Protein AF-A0A543DJZ5-F1 (afdb_monomer)

Secondary structure (DSSP, 8-state):
-HHHHHHHHHHHHHHHHHHHHHHHS-HHHHHHHHHHIIIIIHHHHHHHHHHHHHHHHHHHHHHTT--

pLDDT: mean 83.92, std 11.51, range [48.12, 96.06]

Mean predicted aligned error: 7.17 Å

Organism: NCBI:txid630975

Structure (mmCIF, N/CA/C/O backbone):
data_AF-A0A543DJZ5-F1
#
_entry.id   AF-A0A543DJZ5-F1
#
loop_
_atom_site.group_PDB
_atom_site.id
_atom_site.type_symbol
_atom_site.label_atom_id
_atom_site.label_alt_id
_atom_site.label_comp_id
_atom_site.label_asym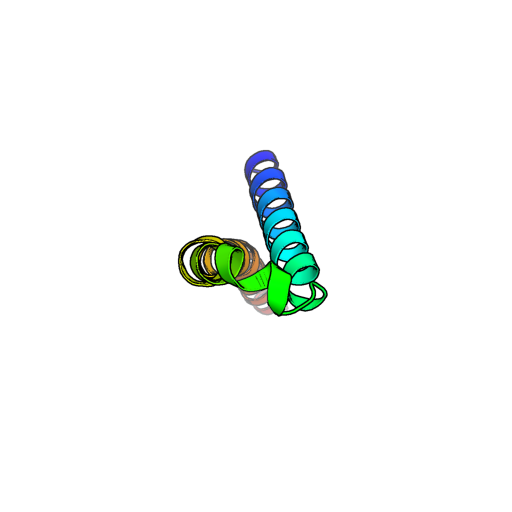_id
_atom_site.label_entity_id
_atom_site.label_seq_id
_atom_site.pdbx_PDB_ins_code
_atom_site.Cartn_x
_atom_site.Cartn_y
_atom_site.Cartn_z
_atom_site.occupancy
_atom_site.B_iso_or_equiv
_atom_site.auth_seq_id
_atom_site.auth_comp_id
_atom_site.auth_asym_id
_atom_site.auth_atom_id
_atom_site.pdbx_PDB_model_num
ATOM 1 N N . MET A 1 1 ? -8.203 9.087 16.006 1.00 61.31 1 MET A N 1
ATOM 2 C CA . MET A 1 1 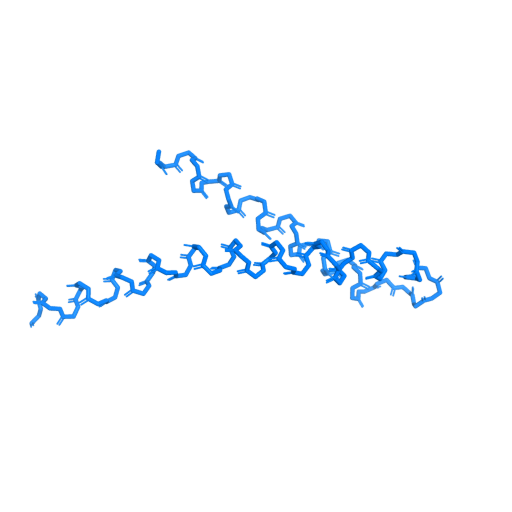? -8.944 7.974 15.358 1.00 61.31 1 MET A CA 1
ATOM 3 C C . MET A 1 1 ? -9.449 8.206 13.919 1.00 61.31 1 MET A C 1
ATOM 5 O O . MET A 1 1 ? -9.158 7.354 13.091 1.00 61.31 1 MET A O 1
ATOM 9 N N . ARG A 1 2 ? -10.234 9.244 13.537 1.00 69.38 2 ARG A N 1
ATOM 10 C CA . ARG A 1 2 ? -10.623 9.450 12.101 1.00 69.38 2 ARG A CA 1
ATOM 11 C C . ARG A 1 2 ? -9.431 9.847 11.215 1.00 69.38 2 ARG A C 1
ATOM 13 O O . ARG A 1 2 ? -9.306 9.330 10.110 1.00 69.38 2 ARG A O 1
ATOM 20 N N . ARG A 1 3 ? -8.551 10.706 11.738 1.00 81.00 3 ARG A N 1
ATOM 21 C CA . ARG A 1 3 ? -7.367 11.231 11.041 1.00 81.00 3 ARG A CA 1
ATOM 22 C C . ARG A 1 3 ? -6.328 10.145 10.742 1.00 81.00 3 ARG A C 1
ATOM 24 O O . ARG A 1 3 ? -5.918 10.014 9.600 1.00 81.00 3 ARG A O 1
ATOM 31 N N . GLU A 1 4 ? -6.016 9.287 11.714 1.00 83.88 4 GLU A N 1
ATOM 32 C CA . GLU A 1 4 ? -5.105 8.139 11.525 1.00 83.88 4 GLU A CA 1
ATOM 33 C C . GLU A 1 4 ? -5.586 7.196 10.418 1.00 83.88 4 GLU A C 1
ATOM 35 O O . GLU A 1 4 ? -4.790 6.719 9.622 1.00 83.88 4 GLU A O 1
ATOM 40 N N . ARG A 1 5 ? -6.903 6.977 10.292 1.00 81.38 5 ARG A N 1
ATOM 41 C CA . ARG A 1 5 ? -7.458 6.155 9.205 1.00 81.38 5 ARG A CA 1
ATOM 42 C C . ARG A 1 5 ? -7.280 6.791 7.835 1.00 81.38 5 ARG A C 1
ATOM 44 O O . ARG A 1 5 ? -7.019 6.076 6.874 1.00 81.38 5 ARG A O 1
ATOM 51 N N . ALA A 1 6 ? -7.455 8.108 7.743 1.00 89.06 6 ALA A N 1
ATOM 52 C CA . ALA A 1 6 ? -7.219 8.830 6.500 1.00 89.06 6 ALA A CA 1
ATOM 53 C C . ALA A 1 6 ? -5.742 8.728 6.096 1.00 89.06 6 ALA A C 1
ATOM 55 O O . ALA A 1 6 ? -5.458 8.453 4.936 1.00 89.06 6 ALA A O 1
ATOM 56 N N . VAL A 1 7 ? -4.831 8.835 7.069 1.00 92.50 7 VAL A N 1
ATOM 57 C CA . VAL A 1 7 ? -3.388 8.668 6.855 1.00 92.50 7 VAL A CA 1
ATOM 58 C C . VAL A 1 7 ? -3.053 7.243 6.411 1.00 92.50 7 VAL A C 1
ATOM 60 O O . VAL A 1 7 ? -2.463 7.078 5.352 1.00 92.50 7 VAL A O 1
ATOM 63 N N . VAL A 1 8 ? -3.487 6.205 7.138 1.00 92.31 8 VAL A N 1
ATOM 64 C CA . VAL A 1 8 ? -3.208 4.802 6.764 1.00 92.31 8 VAL A CA 1
ATOM 65 C C . VAL A 1 8 ? -3.780 4.464 5.387 1.00 92.31 8 VAL A C 1
ATOM 67 O O . VAL A 1 8 ? -3.129 3.782 4.602 1.00 92.31 8 VAL A O 1
ATOM 70 N N . ARG A 1 9 ? -4.973 4.970 5.053 1.00 92.62 9 ARG A N 1
ATOM 71 C CA . ARG A 1 9 ? -5.564 4.782 3.724 1.00 92.62 9 ARG A CA 1
ATOM 72 C C . ARG A 1 9 ? -4.767 5.505 2.637 1.00 92.62 9 ARG A C 1
ATOM 74 O O . ARG A 1 9 ? -4.544 4.912 1.590 1.00 92.62 9 ARG A O 1
ATOM 81 N N . ALA A 1 10 ? -4.344 6.746 2.873 1.00 95.38 10 ALA A N 1
ATOM 82 C CA . ALA A 1 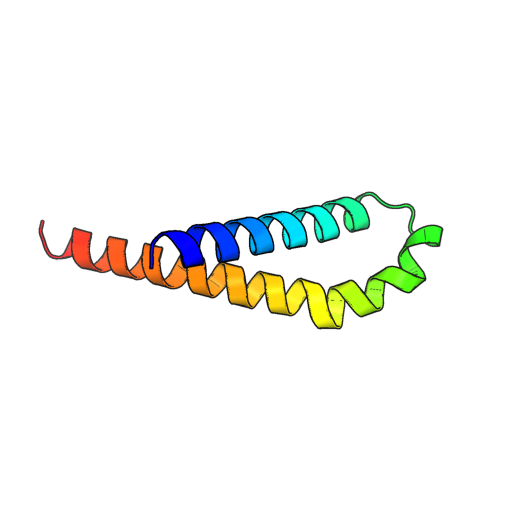10 ? -3.519 7.494 1.925 1.00 95.38 10 ALA A CA 1
ATOM 83 C C . ALA A 1 10 ? -2.173 6.793 1.685 1.00 95.38 10 ALA A C 1
ATOM 85 O O . ALA A 1 10 ? -1.781 6.614 0.536 1.00 95.38 10 ALA A O 1
ATOM 86 N N . VAL A 1 11 ? -1.527 6.308 2.752 1.00 94.75 11 VAL A N 1
ATOM 87 C CA . VAL A 1 11 ? -0.297 5.506 2.666 1.00 94.75 11 VAL A CA 1
ATOM 88 C C . VAL A 1 11 ? -0.540 4.223 1.873 1.00 94.75 11 VAL A C 1
ATOM 90 O O . VAL A 1 11 ? 0.205 3.941 0.943 1.00 94.75 11 VAL A O 1
ATOM 93 N N . HIS A 1 12 ? -1.604 3.472 2.174 1.00 94.94 12 HIS A N 1
ATOM 94 C CA . HIS A 1 12 ? -1.931 2.237 1.456 1.00 94.94 12 HIS A CA 1
ATOM 95 C C . HIS A 1 12 ? -2.154 2.478 -0.045 1.00 94.94 12 HIS A C 1
ATOM 97 O O . HIS A 1 12 ? -1.635 1.733 -0.871 1.00 94.94 12 HIS A O 1
ATOM 103 N N . ILE A 1 13 ? -2.880 3.543 -0.400 1.00 96.06 13 ILE A N 1
ATOM 104 C CA . ILE A 1 13 ? -3.097 3.932 -1.800 1.00 96.06 13 ILE A CA 1
ATOM 105 C C . ILE A 1 13 ? -1.767 4.310 -2.460 1.00 96.06 13 ILE A C 1
ATOM 107 O O . ILE A 1 13 ? -1.494 3.840 -3.559 1.00 96.06 13 ILE A O 1
ATOM 111 N N . GLY A 1 14 ? -0.916 5.095 -1.794 1.00 95.88 14 GLY A N 1
ATOM 112 C CA . GLY A 1 14 ? 0.406 5.450 -2.316 1.00 95.88 14 GLY A CA 1
ATOM 113 C C . GLY A 1 14 ? 1.286 4.225 -2.580 1.00 95.88 14 GLY A C 1
ATOM 114 O O . GLY A 1 14 ? 1.870 4.106 -3.655 1.00 95.88 14 GLY A O 1
ATOM 115 N N . LEU A 1 15 ? 1.318 3.268 -1.645 1.00 93.94 15 LEU A N 1
ATOM 116 C CA . LEU A 1 15 ? 2.037 2.002 -1.821 1.00 93.94 15 LEU A CA 1
ATOM 117 C C . LEU A 1 15 ? 1.461 1.183 -2.990 1.00 93.94 15 LEU A C 1
ATOM 119 O O . LEU A 1 15 ? 2.219 0.615 -3.770 1.00 93.94 15 LEU A O 1
ATOM 123 N N . ALA A 1 16 ? 0.134 1.147 -3.149 1.00 93.56 16 ALA A N 1
ATOM 124 C CA . ALA A 1 16 ? -0.517 0.448 -4.258 1.00 93.56 16 ALA A CA 1
ATOM 125 C C . ALA A 1 16 ? -0.209 1.086 -5.617 1.00 93.56 16 ALA A C 1
ATOM 127 O O . ALA A 1 16 ? 0.024 0.368 -6.588 1.00 93.56 16 ALA A O 1
ATOM 128 N N . VAL A 1 17 ? -0.142 2.417 -5.682 1.00 95.56 17 VAL A N 1
ATOM 129 C CA . VAL A 1 17 ? 0.290 3.141 -6.885 1.00 95.56 17 VAL A CA 1
ATOM 130 C C . VAL A 1 17 ? 1.737 2.793 -7.229 1.00 95.56 17 VAL A C 1
ATOM 132 O O . VAL A 1 17 ? 2.015 2.486 -8.382 1.00 95.56 17 VAL A O 1
ATOM 135 N N . LEU A 1 18 ? 2.640 2.759 -6.245 1.00 90.69 18 LEU A N 1
ATOM 136 C CA . LEU A 1 18 ? 4.036 2.336 -6.431 1.00 90.69 18 LEU A CA 1
ATOM 137 C C . LEU A 1 18 ? 4.148 0.928 -7.033 1.00 90.69 18 LEU A C 1
ATOM 139 O O . LEU A 1 18 ? 4.917 0.716 -7.970 1.00 90.69 18 LEU A O 1
ATOM 143 N N . VAL A 1 19 ? 3.352 -0.021 -6.534 1.00 92.38 19 VAL A N 1
ATOM 144 C CA . VAL A 1 19 ? 3.282 -1.375 -7.106 1.00 92.38 19 VAL A CA 1
ATOM 145 C C . VAL A 1 19 ? 2.720 -1.341 -8.529 1.00 92.38 19 VAL A C 1
ATOM 147 O O . VAL A 1 19 ? 3.281 -1.982 -9.410 1.00 92.38 19 VAL A O 1
ATOM 150 N N . GLY A 1 20 ? 1.656 -0.574 -8.779 1.00 91.62 20 GLY A N 1
ATOM 151 C CA . GLY A 1 20 ? 1.084 -0.416 -10.118 1.00 91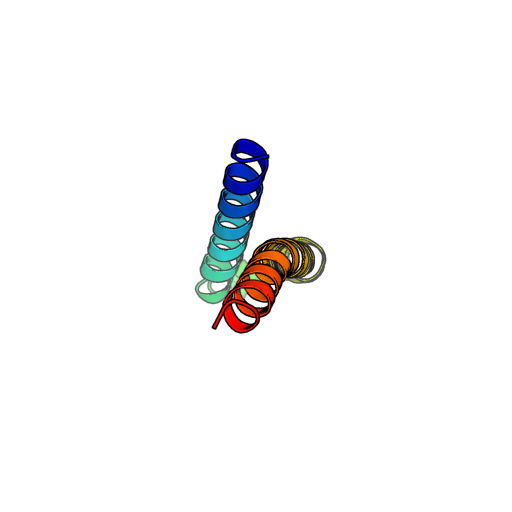.62 20 GLY A CA 1
ATOM 152 C C . GLY A 1 20 ? 2.097 0.131 -11.125 1.00 91.62 20 GLY A C 1
ATOM 153 O O . GLY A 1 20 ? 2.270 -0.447 -12.191 1.00 91.62 20 GLY A O 1
ATOM 154 N N . VAL A 1 21 ? 2.829 1.187 -10.762 1.00 91.38 21 VAL A N 1
ATOM 155 C CA . VAL A 1 21 ? 3.898 1.764 -11.592 1.00 91.38 21 VAL A CA 1
ATOM 156 C C . VAL A 1 21 ? 4.960 0.718 -11.914 1.00 91.38 21 VAL A C 1
ATOM 158 O O . VAL A 1 21 ? 5.355 0.596 -13.068 1.00 91.38 21 VAL A O 1
ATOM 161 N N . TYR A 1 22 ? 5.389 -0.068 -10.926 1.00 88.88 22 TYR A N 1
ATOM 162 C CA . TYR A 1 22 ?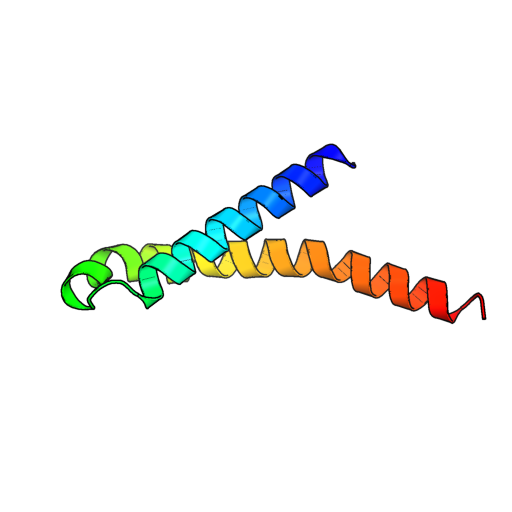 6.355 -1.139 -11.154 1.00 88.88 22 TYR A CA 1
ATOM 163 C C . TYR A 1 22 ? 5.854 -2.213 -12.119 1.00 88.88 22 TYR A C 1
ATOM 165 O O . TYR A 1 22 ? 6.613 -2.654 -12.974 1.00 88.88 22 TYR A O 1
ATOM 173 N N . VAL A 1 23 ? 4.586 -2.619 -11.999 1.00 90.19 23 VAL A N 1
ATOM 174 C CA . VAL A 1 23 ? 3.977 -3.636 -12.872 1.00 90.19 23 VAL A CA 1
ATOM 175 C C . VAL A 1 23 ? 3.991 -3.202 -14.339 1.00 90.19 23 VAL A C 1
ATOM 177 O O . VAL A 1 23 ? 4.170 -4.043 -15.215 1.00 90.19 23 VAL A O 1
ATOM 180 N N . TYR A 1 24 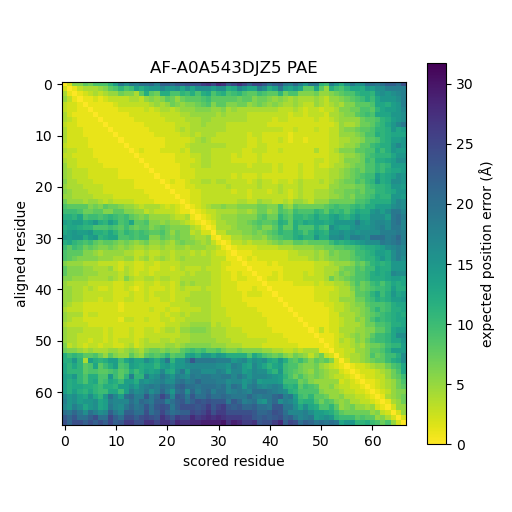? 3.835 -1.905 -14.608 1.00 89.81 24 TYR A N 1
ATOM 181 C CA . TYR A 1 24 ? 3.842 -1.357 -15.967 1.00 89.81 24 TYR A CA 1
ATOM 182 C C . TYR A 1 24 ? 5.207 -0.815 -16.416 1.00 89.81 24 TYR A C 1
ATOM 184 O O . TYR A 1 24 ? 5.330 -0.334 -17.543 1.00 89.81 24 TYR A O 1
ATOM 192 N N . LEU A 1 25 ? 6.241 -0.885 -15.572 1.00 86.62 25 LEU A N 1
ATOM 193 C CA . LEU A 1 25 ? 7.582 -0.440 -15.936 1.00 86.62 25 LEU A CA 1
ATOM 194 C C . LEU A 1 25 ? 8.282 -1.501 -16.804 1.00 86.62 25 LEU A C 1
ATOM 196 O O . LEU A 1 25 ? 8.169 -2.696 -16.520 1.00 86.62 25 LEU A O 1
ATOM 200 N N . PRO A 1 26 ? 9.067 -1.103 -17.822 1.00 86.88 26 PRO A N 1
ATOM 201 C CA . PRO A 1 26 ? 9.877 -2.045 -18.583 1.00 86.88 26 PRO A CA 1
ATOM 202 C C . PR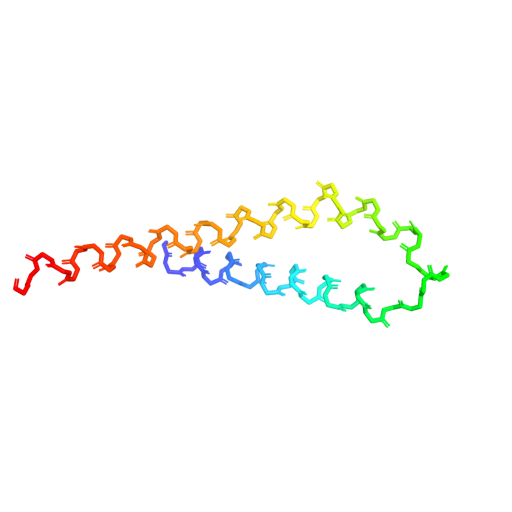O A 1 26 ? 10.802 -2.864 -17.661 1.00 86.88 26 PRO A C 1
ATOM 204 O O . PRO A 1 26 ? 11.439 -2.283 -16.775 1.00 86.88 26 PRO A O 1
ATOM 207 N N . PRO A 1 27 ? 10.960 -4.186 -17.877 1.00 81.06 27 PRO A N 1
ATOM 208 C CA . PRO A 1 27 ? 11.762 -5.046 -1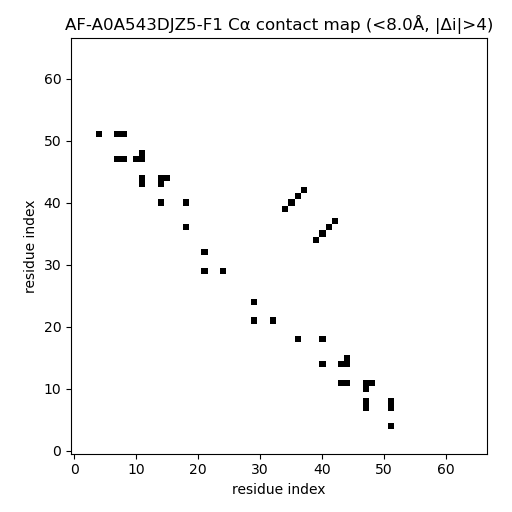6.999 1.00 81.06 27 PRO A CA 1
ATOM 209 C C . PRO A 1 27 ? 13.214 -4.582 -16.827 1.00 81.06 27 PRO A C 1
ATOM 211 O O . PRO A 1 27 ? 13.785 -4.709 -15.744 1.00 81.06 27 PRO A O 1
ATOM 214 N N . ALA A 1 28 ? 13.794 -3.982 -17.871 1.00 80.38 28 ALA A N 1
ATOM 215 C CA . ALA A 1 28 ? 15.145 -3.422 -17.848 1.00 80.38 28 ALA A CA 1
ATOM 216 C C . ALA A 1 28 ? 15.305 -2.264 -16.842 1.00 80.38 28 ALA A C 1
ATOM 218 O O . ALA A 1 28 ? 16.390 -2.058 -16.307 1.00 80.38 28 ALA A O 1
ATOM 219 N N . SER A 1 29 ? 14.224 -1.540 -16.541 1.00 79.00 29 SER A N 1
ATOM 220 C CA . SER A 1 29 ? 14.195 -0.419 -15.592 1.00 79.00 29 SER A CA 1
ATOM 221 C C . SER A 1 29 ? 13.788 -0.846 -14.172 1.00 79.00 29 SER A C 1
ATOM 223 O O . SER A 1 29 ? 13.831 -0.046 -13.241 1.00 79.00 29 SER A O 1
ATOM 225 N N . ALA A 1 30 ? 13.379 -2.106 -13.992 1.00 77.81 30 ALA A N 1
ATOM 226 C CA . ALA A 1 30 ? 12.733 -2.611 -12.781 1.00 77.81 30 ALA A CA 1
ATOM 227 C C . ALA A 1 30 ? 13.700 -3.290 -11.787 1.00 77.81 30 ALA A C 1
ATOM 229 O O . ALA A 1 30 ? 13.333 -3.543 -10.635 1.00 77.81 30 ALA A O 1
ATOM 230 N N . SER A 1 31 ? 14.933 -3.591 -12.204 1.00 78.62 31 SER A N 1
ATOM 231 C CA . SER A 1 31 ? 15.912 -4.358 -11.417 1.00 78.62 31 SER A CA 1
ATOM 232 C C . SER A 1 31 ? 16.225 -3.723 -10.055 1.00 78.62 31 SER A C 1
ATOM 234 O O . SER A 1 31 ? 16.223 -4.426 -9.045 1.00 78.62 31 SER A O 1
ATOM 236 N N . GLY A 1 32 ? 16.392 -2.397 -10.001 1.00 81.00 32 GLY A N 1
ATOM 237 C CA . GLY A 1 32 ? 16.633 -1.660 -8.754 1.00 81.00 32 GLY A CA 1
ATOM 238 C C . GLY A 1 32 ? 15.405 -1.544 -7.840 1.00 81.00 32 GLY A C 1
ATOM 239 O O . GLY A 1 32 ? 15.536 -1.579 -6.619 1.00 81.00 32 GLY A O 1
ATOM 240 N N . LEU A 1 33 ? 14.195 -1.464 -8.406 1.00 84.31 33 LEU A N 1
ATOM 241 C CA . LEU A 1 33 ? 12.959 -1.340 -7.621 1.00 84.31 33 LEU A CA 1
ATOM 242 C C . LEU A 1 33 ? 12.493 -2.663 -7.011 1.00 84.31 33 LEU A C 1
ATOM 244 O O . LEU A 1 33 ? 11.806 -2.651 -5.990 1.00 84.31 33 LEU A O 1
ATOM 248 N N . ARG A 1 34 ? 12.857 -3.800 -7.615 1.00 87.50 34 ARG A N 1
ATOM 249 C CA . ARG A 1 34 ? 12.352 -5.117 -7.207 1.00 87.50 34 ARG A CA 1
ATOM 250 C C . ARG A 1 34 ? 12.588 -5.395 -5.723 1.00 87.50 34 ARG A C 1
ATOM 252 O O . ARG A 1 34 ? 11.643 -5.763 -5.036 1.00 87.50 34 ARG A O 1
ATOM 259 N N . GLY A 1 35 ? 13.807 -5.163 -5.227 1.00 88.81 35 GLY A N 1
ATOM 260 C CA . GLY A 1 35 ? 14.160 -5.400 -3.823 1.00 88.81 35 GLY A CA 1
ATOM 261 C C . GLY A 1 35 ? 13.363 -4.525 -2.853 1.00 88.81 35 GLY A C 1
ATOM 262 O O . GLY A 1 35 ? 12.788 -5.035 -1.889 1.00 88.81 35 GLY A O 1
ATOM 263 N N . LEU A 1 36 ? 13.255 -3.224 -3.149 1.00 90.12 36 LEU A N 1
ATOM 264 C CA . LEU A 1 36 ? 12.452 -2.281 -2.364 1.00 90.12 36 LEU A CA 1
ATOM 265 C C . LEU A 1 36 ? 10.984 -2.718 -2.308 1.00 90.12 36 LEU A C 1
ATOM 267 O O . LEU A 1 36 ? 10.359 -2.703 -1.245 1.00 90.12 36 LEU A O 1
ATOM 271 N N . LEU A 1 37 ? 10.434 -3.142 -3.445 1.00 90.81 37 LEU A N 1
ATOM 272 C CA . LEU A 1 37 ? 9.040 -3.548 -3.520 1.00 90.81 37 LEU A CA 1
ATOM 273 C C . LEU A 1 37 ? 8.776 -4.826 -2.740 1.00 90.81 37 LEU A C 1
ATOM 275 O O . LEU A 1 37 ? 7.815 -4.866 -1.982 1.00 90.81 37 LEU A O 1
ATOM 279 N N . THR A 1 38 ? 9.626 -5.842 -2.871 1.00 90.94 38 THR A N 1
ATOM 280 C CA . THR A 1 38 ? 9.415 -7.128 -2.197 1.00 90.94 38 THR A CA 1
ATOM 281 C C . THR A 1 38 ? 9.671 -7.071 -0.694 1.00 90.94 38 THR A C 1
ATOM 283 O O . THR A 1 38 ? 8.959 -7.734 0.054 1.00 90.94 38 THR A O 1
ATOM 286 N N . VAL A 1 39 ? 10.660 -6.292 -0.239 1.00 92.50 39 VAL A N 1
ATOM 287 C CA . VAL A 1 39 ? 11.076 -6.269 1.177 1.00 92.50 39 VAL A CA 1
ATOM 288 C C . VAL A 1 39 ? 10.331 -5.209 1.986 1.00 92.50 39 VAL A C 1
ATOM 290 O O . VAL A 1 39 ? 10.095 -5.405 3.174 1.00 92.50 39 VAL A O 1
ATOM 293 N N . VAL A 1 40 ? 9.941 -4.093 1.366 1.00 92.81 40 VAL A N 1
ATOM 294 C CA . VAL A 1 40 ? 9.367 -2.949 2.091 1.00 92.81 40 VAL A CA 1
ATOM 295 C C . VAL A 1 40 ? 7.933 -2.683 1.664 1.00 92.81 40 VAL A C 1
ATOM 297 O O . VAL A 1 40 ? 7.025 -2.705 2.496 1.00 92.81 40 VAL A O 1
ATOM 300 N N . VAL A 1 41 ? 7.700 -2.456 0.370 1.00 92.50 41 VAL A N 1
ATOM 301 C CA . VAL A 1 41 ? 6.382 -1.999 -0.100 1.00 92.50 41 VAL A CA 1
ATOM 302 C C . VAL A 1 41 ? 5.332 -3.086 0.073 1.00 92.50 41 VAL A C 1
ATOM 304 O O . VAL A 1 41 ? 4.277 -2.806 0.632 1.00 92.50 41 VAL A O 1
ATOM 307 N N . PHE A 1 42 ? 5.613 -4.324 -0.337 1.00 93.50 42 PHE A N 1
ATOM 308 C CA . PHE A 1 42 ? 4.657 -5.427 -0.246 1.00 93.50 42 PHE A CA 1
ATOM 309 C C . PHE A 1 42 ? 4.260 -5.729 1.207 1.00 93.50 42 PHE A C 1
ATOM 311 O O . PHE A 1 42 ? 3.059 -5.741 1.489 1.00 93.50 42 PHE A O 1
ATOM 318 N N . PRO A 1 43 ? 5.203 -5.889 2.161 1.00 94.44 43 PRO A N 1
ATOM 319 C CA . PRO A 1 43 ? 4.846 -6.098 3.563 1.00 94.44 43 PRO A CA 1
ATOM 320 C C . PRO A 1 43 ? 4.042 -4.938 4.152 1.00 94.44 43 PRO A C 1
ATOM 322 O O . PRO A 1 43 ? 3.024 -5.170 4.802 1.00 94.44 43 PRO A O 1
ATOM 325 N N . LEU A 1 44 ? 4.425 -3.685 3.876 1.00 94.38 44 LEU A N 1
ATOM 326 C CA . LEU A 1 44 ? 3.660 -2.521 4.335 1.00 94.38 44 LEU A CA 1
ATOM 327 C C . LEU A 1 44 ? 2.252 -2.483 3.734 1.00 94.38 44 LEU A C 1
ATOM 329 O O . LEU A 1 44 ? 1.293 -2.142 4.429 1.00 94.38 44 LEU A O 1
ATOM 333 N N . LEU A 1 45 ? 2.101 -2.860 2.466 1.00 94.56 45 LEU A N 1
ATOM 334 C CA . LEU A 1 45 ? 0.815 -2.906 1.777 1.00 94.56 45 LEU A CA 1
ATOM 335 C C . LEU A 1 45 ? -0.096 -3.978 2.386 1.00 94.56 45 LEU A C 1
ATOM 337 O O . LEU A 1 45 ? -1.271 -3.709 2.642 1.00 94.56 45 LEU A O 1
ATOM 341 N N . VAL A 1 46 ? 0.455 -5.148 2.720 1.00 93.94 46 VAL A N 1
ATOM 342 C CA . VAL A 1 46 ? -0.261 -6.216 3.434 1.00 93.94 46 VAL A CA 1
ATOM 343 C C . VAL A 1 46 ? -0.668 -5.766 4.836 1.00 93.94 46 VAL A C 1
ATOM 345 O O . VAL A 1 46 ? -1.835 -5.907 5.196 1.00 93.94 46 VAL A O 1
ATOM 348 N N . LEU A 1 47 ? 0.246 -5.184 5.619 1.00 93.81 47 LEU A N 1
ATOM 349 C CA . LEU A 1 47 ? -0.040 -4.735 6.988 1.00 93.81 47 LEU A CA 1
ATOM 350 C C . LEU A 1 47 ? -1.111 -3.640 7.018 1.00 93.81 47 LEU A C 1
ATOM 352 O O . LEU A 1 47 ? -2.072 -3.720 7.784 1.00 93.81 47 LEU A O 1
ATOM 356 N N . THR A 1 48 ? -0.984 -2.633 6.152 1.00 93.00 48 THR A N 1
ATOM 357 C CA . THR A 1 48 ? -1.961 -1.539 6.056 1.00 93.00 48 THR A CA 1
ATOM 358 C C . THR A 1 48 ? -3.308 -2.028 5.522 1.00 93.00 48 THR A C 1
ATOM 360 O O . THR A 1 48 ? -4.349 -1.647 6.059 1.00 93.00 48 THR A O 1
ATOM 363 N N . GLY A 1 49 ? -3.313 -2.930 4.536 1.00 89.62 49 GLY A N 1
ATOM 364 C CA . GLY A 1 49 ? -4.524 -3.574 4.031 1.00 89.62 49 GLY A CA 1
ATOM 365 C C . GLY A 1 49 ? -5.226 -4.401 5.109 1.00 89.62 49 GLY A C 1
ATOM 366 O O . GLY A 1 49 ? -6.420 -4.221 5.346 1.00 89.62 49 GLY A O 1
ATOM 367 N N . ALA A 1 50 ? -4.483 -5.241 5.832 1.00 90.50 50 ALA A N 1
ATOM 368 C CA . ALA A 1 50 ? -4.996 -6.046 6.936 1.00 90.50 50 ALA A CA 1
ATOM 369 C C . ALA A 1 50 ? -5.578 -5.173 8.057 1.00 90.50 50 ALA A C 1
ATOM 371 O O . ALA A 1 50 ? -6.689 -5.435 8.522 1.00 90.50 50 ALA A O 1
ATOM 372 N N . TYR A 1 51 ? -4.887 -4.093 8.432 1.00 88.81 51 TYR A N 1
ATOM 373 C CA . TYR A 1 51 ? -5.366 -3.132 9.427 1.00 88.81 51 TYR A CA 1
ATOM 374 C C . TYR A 1 51 ? -6.691 -2.475 9.008 1.00 88.81 51 TYR A C 1
ATOM 376 O O . TYR A 1 51 ? -7.634 -2.369 9.799 1.00 88.81 51 TYR A O 1
ATOM 384 N N . LEU A 1 52 ? -6.808 -2.079 7.736 1.00 86.69 52 LEU A N 1
ATOM 385 C CA . LEU A 1 52 ? -8.050 -1.534 7.186 1.00 86.69 52 LEU A CA 1
ATOM 386 C C . LEU A 1 52 ? -9.167 -2.596 7.137 1.00 86.69 52 LEU A C 1
ATOM 388 O O . LEU A 1 52 ? -10.336 -2.278 7.385 1.00 86.69 52 LEU A O 1
ATOM 392 N N . TRP A 1 53 ? -8.824 -3.860 6.868 1.00 85.06 53 TRP A N 1
ATOM 393 C CA . TRP A 1 53 ? -9.783 -4.949 6.671 1.00 85.06 53 TRP A CA 1
ATOM 394 C C . TRP A 1 53 ? -10.314 -5.562 7.972 1.00 85.06 53 TRP A C 1
ATOM 396 O O . TRP A 1 53 ? -11.510 -5.860 8.059 1.00 85.06 53 TRP A O 1
ATOM 406 N N . GLN A 1 54 ? -9.492 -5.671 9.023 1.00 80.38 54 GLN A N 1
ATOM 407 C CA . GLN A 1 54 ? -9.911 -6.177 10.340 1.00 80.38 54 GLN A CA 1
ATOM 408 C C . GLN A 1 54 ? -11.135 -5.427 10.882 1.00 80.38 54 GLN A C 1
ATOM 410 O O . GLN A 1 54 ? -12.058 -6.026 11.435 1.00 80.38 54 GLN A O 1
ATOM 415 N N . ARG A 1 55 ? -11.209 -4.115 10.646 1.00 65.50 55 ARG A N 1
ATOM 416 C CA . ARG A 1 55 ? -12.328 -3.288 11.109 1.00 65.50 55 ARG A CA 1
ATOM 417 C C . ARG A 1 55 ? -13.584 -3.420 10.244 1.00 65.50 55 ARG A C 1
ATOM 419 O O . ARG A 1 55 ? -14.692 -3.316 10.771 1.00 65.50 55 ARG A O 1
ATOM 426 N N . ALA A 1 56 ? -13.440 -3.688 8.944 1.00 68.69 56 ALA A N 1
ATOM 427 C CA . ALA A 1 56 ? -14.567 -4.037 8.076 1.00 68.69 56 ALA A CA 1
ATOM 428 C C . ALA A 1 56 ? -15.166 -5.397 8.469 1.00 68.69 56 ALA A C 1
ATOM 430 O O . ALA A 1 56 ? -16.388 -5.537 8.531 1.00 68.69 56 ALA A O 1
ATOM 431 N N . ARG A 1 57 ? -14.313 -6.373 8.806 1.00 72.12 57 ARG A N 1
ATOM 432 C CA . ARG A 1 57 ? -14.731 -7.687 9.307 1.00 72.12 57 ARG A CA 1
ATOM 433 C C . ARG A 1 57 ? -15.445 -7.584 10.658 1.00 72.12 57 ARG A C 1
ATOM 435 O O . ARG A 1 57 ? -16.521 -8.154 10.801 1.00 72.12 57 ARG A O 1
ATOM 442 N N . LEU A 1 58 ? -14.914 -6.798 11.601 1.00 67.62 58 LEU A N 1
ATOM 443 C CA . LEU A 1 58 ? -15.572 -6.523 12.887 1.00 67.62 58 LEU A CA 1
ATOM 444 C C . LEU A 1 58 ? -16.932 -5.837 12.699 1.00 67.62 58 LEU A C 1
ATOM 446 O O . LEU A 1 58 ? -17.922 -6.296 13.256 1.00 67.62 58 LEU A O 1
ATOM 450 N N . ARG A 1 59 ? -17.028 -4.807 11.845 1.00 67.81 59 ARG A N 1
ATOM 451 C CA . ARG A 1 59 ? -18.320 -4.176 11.508 1.00 67.81 59 ARG A CA 1
ATOM 452 C C . ARG A 1 59 ? -19.343 -5.172 10.964 1.00 67.81 59 ARG A C 1
ATOM 454 O O . ARG A 1 59 ? -20.503 -5.104 11.345 1.00 67.81 59 ARG A O 1
ATOM 461 N N . ARG A 1 60 ? -18.926 -6.085 10.081 1.00 67.81 60 ARG A N 1
ATOM 462 C CA . ARG A 1 60 ? -19.810 -7.123 9.523 1.00 67.81 60 ARG A CA 1
ATOM 463 C C . ARG A 1 60 ? -20.265 -8.125 10.587 1.00 67.81 60 ARG A C 1
ATOM 465 O O . ARG A 1 60 ? -21.419 -8.530 10.563 1.00 67.81 60 ARG A O 1
ATOM 472 N N . LEU A 1 61 ? -19.389 -8.501 11.519 1.00 69.69 61 LEU A N 1
ATOM 473 C CA . LEU A 1 61 ? -19.728 -9.398 12.630 1.00 69.69 61 LEU A CA 1
ATOM 474 C C . LEU A 1 61 ? -20.726 -8.766 13.609 1.00 69.69 61 LEU A C 1
ATOM 476 O O . LEU A 1 61 ? -21.660 -9.442 14.026 1.00 69.69 61 LEU A O 1
ATOM 480 N N . PHE A 1 62 ? -20.570 -7.481 13.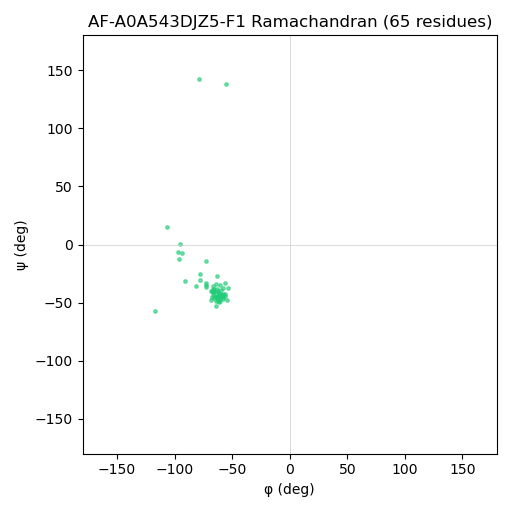937 1.00 67.56 62 PHE A N 1
ATOM 481 C CA . PHE A 1 62 ? -21.517 -6.777 14.808 1.00 67.56 62 PHE A CA 1
ATOM 482 C C . PHE A 1 62 ? -22.852 -6.470 14.115 1.00 67.56 62 PHE A C 1
ATOM 484 O O . PHE A 1 62 ? -23.891 -6.584 14.751 1.00 67.56 62 PHE A O 1
ATOM 491 N N . ALA A 1 63 ? -22.855 -6.170 12.812 1.00 69.81 63 ALA A N 1
ATOM 492 C CA . ALA A 1 63 ? -24.097 -5.980 12.056 1.00 69.81 63 ALA A CA 1
ATOM 493 C C . ALA A 1 63 ? -24.945 -7.265 11.969 1.00 69.81 63 ALA A C 1
ATOM 495 O O . ALA A 1 63 ? -26.165 -7.195 12.026 1.00 69.81 63 ALA A O 1
ATOM 496 N N . ARG A 1 64 ? -24.306 -8.443 11.898 1.00 61.25 64 ARG A N 1
ATOM 497 C CA . ARG A 1 64 ? -24.987 -9.752 11.868 1.00 61.25 64 ARG A CA 1
ATOM 498 C C . ARG A 1 64 ? -25.593 -10.191 13.204 1.00 61.25 64 ARG A C 1
ATOM 500 O O . ARG A 1 64 ? -26.340 -11.155 13.218 1.00 61.25 64 ARG A O 1
ATOM 507 N N . ARG A 1 65 ? -25.237 -9.544 14.317 1.00 59.69 65 ARG A N 1
ATOM 508 C CA . ARG A 1 65 ? -25.754 -9.864 15.662 1.00 59.69 65 ARG A CA 1
ATOM 509 C C . ARG A 1 65 ? -26.915 -8.967 16.102 1.00 59.69 65 ARG A C 1
ATOM 511 O O . ARG A 1 65 ? -27.470 -9.206 17.164 1.00 59.69 65 ARG A O 1
ATOM 518 N N . ALA A 1 66 ? -27.236 -7.938 15.320 1.00 58.03 66 ALA A N 1
ATOM 519 C CA . ALA A 1 66 ? -28.339 -7.007 15.566 1.00 58.03 66 ALA A CA 1
ATOM 520 C C . ALA A 1 66 ? -29.527 -7.227 14.604 1.00 58.03 66 ALA A C 1
ATOM 522 O O . ALA A 1 66 ? -30.364 -6.339 14.469 1.00 58.03 66 ALA A O 1
ATOM 523 N N . SER A 1 67 ? -29.556 -8.371 13.904 1.00 48.12 67 SER A N 1
ATOM 524 C CA . SER A 1 67 ? -30.674 -8.839 13.065 1.00 48.12 67 SER A CA 1
ATOM 525 C C . SER A 1 67 ? -31.266 -10.100 13.671 1.00 48.12 67 SER A C 1
ATOM 527 O O . SER A 1 67 ? -30.459 -10.894 14.206 1.00 48.12 67 SER A O 1
#

Radius of gyration: 16.02 Å; Cα contacts (8 Å, |Δi|>4): 23; chains: 1; bounding box: 47×21×34 Å

Solvent-accessible surface area (backbone atoms only — not comparable to full-atom values): 3818 Å² total; per-residue (Å²): 114,74,64,58,51,52,50,50,49,52,51,37,50,53,44,49,48,54,52,52,52,55,73,73,44,59,71,90,76,36,68,79,51,49,60,52,40,66,71,48,43,47,54,52,38,50,53,43,48,49,62,60,44,56,54,53,52,51,52,52,57,57,58,63,69,77,108

Foldseek 3Di:
DVVVLVVLVVLLVVLVVVVVCLVPDDPVVNPVVPCCNVPPSVVSNVVSVVVVVVVVVVVVVVVVVVD

Sequence (67 aa):
MRRERAVVRAVHIGLAVLVGVYVYLPPASASGLRGLLTVVVFPLLVLTGAYLWQRARLRRLFARRAS